Protein AF-A0A0M6Y8L5-F1 (afdb_monomer_lite)

Organism: NCBI:txid187304

pLDDT: mean 87.97, std 7.21, range [53.5, 97.5]

Radius of gyration: 25.31 Å; chains: 1; bounding box: 43×18×75 Å

Sequence (94 aa):
MSALWWAVIASGLYHGVNPGMGWPLAVSAALMEQRALALPRALLLLAVGHLAAMLVILLPFSAMITLVSLEREIRIGAACLVIGMGLYLLIADR

Foldseek 3Di:
DVVVVVVVVVVVVVLVV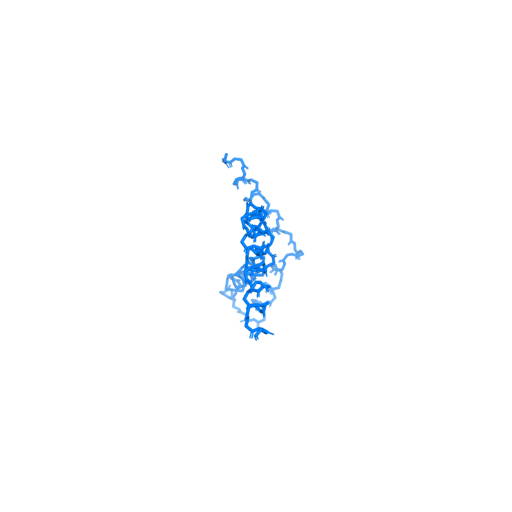DPVNCLVVLVVQCVVVVHPVSSVVSVVVSVVVVVVVCCVVCVVVVCVVVCVVCVVVVVVVVVVVVVVVVVVCVVVVD

Secondary structure (DSSP, 8-state):
-HHHHHHHHHHHHHHHH-GGGSHHHHHHHHHHTT-TTHHHHHHHHHHHHHHHHHHHHHHHHHHHHHHHHHHHHHHHHHHHHHHHHHHHHHHHT-

Structure (mmCIF, N/CA/C/O backbone):
data_AF-A0A0M6Y8L5-F1
#
_entry.id   AF-A0A0M6Y8L5-F1
#
loop_
_atom_site.group_PDB
_atom_site.id
_atom_site.type_symbol
_atom_site.label_atom_id
_atom_site.label_alt_id
_atom_site.label_comp_id
_atom_site.label_asym_id
_atom_site.label_entity_id
_atom_site.label_seq_id
_atom_site.pdbx_PDB_ins_code
_atom_site.Cartn_x
_atom_site.Cartn_y
_atom_site.Cartn_z
_atom_site.occupancy
_atom_site.B_iso_or_equiv
_atom_site.auth_seq_id
_atom_site.auth_comp_id
_atom_site.auth_asym_id
_atom_site.auth_atom_id
_atom_site.pdbx_PDB_model_num
ATOM 1 N N . MET A 1 1 ? 16.612 -6.544 9.303 1.00 61.88 1 MET A N 1
ATOM 2 C CA . MET A 1 1 ? 15.193 -6.939 9.125 1.00 61.88 1 MET A CA 1
ATOM 3 C C . MET A 1 1 ? 14.315 -6.666 10.345 1.00 61.88 1 MET A C 1
ATOM 5 O O . MET A 1 1 ? 13.279 -6.044 10.169 1.00 61.88 1 MET A O 1
ATOM 9 N N . SER A 1 2 ? 14.677 -7.105 11.557 1.00 81.25 2 SER A N 1
ATOM 10 C CA . SER A 1 2 ? 13.820 -6.999 12.759 1.00 81.25 2 SER A CA 1
ATOM 11 C C . SER A 1 2 ? 13.384 -5.567 13.110 1.00 81.25 2 SER A C 1
ATOM 13 O O . SER A 1 2 ? 12.229 -5.354 13.459 1.00 81.25 2 SER A O 1
ATOM 15 N N . ALA A 1 3 ? 14.265 -4.575 12.949 1.00 84.19 3 ALA A N 1
ATOM 16 C CA . ALA A 1 3 ? 13.954 -3.167 13.222 1.00 84.19 3 ALA A CA 1
ATOM 17 C C . ALA A 1 3 ? 12.862 -2.573 12.303 1.00 84.19 3 ALA A C 1
ATOM 19 O O . ALA A 1 3 ? 12.073 -1.747 12.750 1.00 84.19 3 ALA A O 1
ATOM 20 N N . LEU A 1 4 ? 12.773 -3.015 11.041 1.00 87.75 4 LEU A N 1
ATOM 21 C CA . LEU A 1 4 ? 11.748 -2.540 10.099 1.00 87.75 4 LEU A CA 1
ATOM 22 C C . LEU A 1 4 ? 10.355 -3.033 10.500 1.00 87.75 4 LEU A C 1
ATOM 24 O O . LEU A 1 4 ? 9.395 -2.273 10.464 1.00 87.75 4 LEU A O 1
ATOM 28 N N . TRP A 1 5 ? 10.252 -4.284 10.949 1.00 87.69 5 TRP A N 1
ATOM 29 C CA . TRP A 1 5 ? 8.993 -4.844 11.441 1.00 87.69 5 TRP A CA 1
ATOM 30 C C . TRP A 1 5 ? 8.519 -4.157 12.719 1.00 87.69 5 TRP A C 1
ATOM 32 O O . TRP A 1 5 ? 7.335 -3.856 12.846 1.00 87.69 5 TRP A O 1
ATOM 42 N N . TRP A 1 6 ? 9.442 -3.820 13.622 1.00 93.12 6 TRP A N 1
ATOM 43 C CA . TRP A 1 6 ? 9.119 -2.997 14.786 1.00 93.12 6 TRP A CA 1
ATOM 44 C C . TRP A 1 6 ? 8.591 -1.614 14.401 1.00 93.12 6 TRP A C 1
ATOM 46 O O . TRP A 1 6 ? 7.622 -1.159 15.003 1.00 93.12 6 TRP A O 1
ATOM 56 N N . ALA A 1 7 ? 9.160 -0.973 13.377 1.00 89.81 7 ALA A N 1
ATOM 57 C CA . ALA A 1 7 ? 8.663 0.309 12.880 1.00 89.81 7 ALA A CA 1
ATOM 58 C C . ALA A 1 7 ? 7.245 0.201 12.291 1.00 89.81 7 ALA A C 1
ATOM 60 O O . ALA A 1 7 ? 6.412 1.065 12.556 1.00 89.81 7 ALA A O 1
ATOM 61 N N . VAL A 1 8 ? 6.938 -0.875 11.558 1.00 87.25 8 VAL A N 1
ATOM 62 C CA . VAL A 1 8 ? 5.585 -1.140 11.031 1.00 87.25 8 VAL A CA 1
ATOM 63 C C . VAL A 1 8 ? 4.583 -1.339 12.170 1.00 87.25 8 VAL A C 1
ATOM 65 O O . VAL A 1 8 ? 3.516 -0.729 12.160 1.00 87.25 8 VAL A O 1
ATOM 68 N N . ILE A 1 9 ? 4.936 -2.141 13.180 1.00 88.25 9 ILE A N 1
ATOM 69 C CA . ILE A 1 9 ? 4.076 -2.379 14.349 1.00 88.25 9 ILE A CA 1
ATOM 70 C C . ILE A 1 9 ? 3.854 -1.077 15.131 1.00 88.25 9 ILE A C 1
ATOM 72 O O . ILE A 1 9 ? 2.716 -0.746 15.458 1.00 88.25 9 ILE A O 1
ATOM 76 N N . ALA A 1 10 ? 4.919 -0.316 15.397 1.00 91.12 10 ALA A N 1
ATOM 77 C CA . ALA A 1 10 ? 4.840 0.954 16.117 1.00 91.12 10 ALA A CA 1
ATOM 78 C C . ALA A 1 10 ? 4.013 1.998 15.351 1.00 91.12 10 ALA A C 1
ATOM 80 O O . ALA A 1 10 ? 3.184 2.683 15.947 1.00 91.12 10 ALA A O 1
ATOM 81 N N . SER A 1 11 ? 4.191 2.081 14.029 1.00 87.12 11 SER A N 1
ATOM 82 C CA . SER A 1 11 ? 3.387 2.937 13.156 1.00 87.12 11 SER A CA 1
ATOM 83 C C . SER A 1 11 ? 1.916 2.532 13.195 1.00 87.12 11 SER A C 1
ATOM 85 O O . SER A 1 11 ? 1.070 3.400 13.390 1.00 87.12 11 SER A O 1
ATOM 87 N N . GLY A 1 12 ? 1.611 1.233 13.112 1.00 85.50 12 GLY A N 1
ATOM 88 C CA . GLY A 1 12 ? 0.248 0.712 13.224 1.00 85.50 12 GLY A CA 1
ATOM 89 C C . GLY A 1 12 ? -0.406 1.035 14.569 1.00 85.50 12 GLY A C 1
ATOM 90 O O . GLY A 1 12 ? -1.563 1.449 14.593 1.00 85.50 12 GLY A O 1
ATOM 91 N N . LEU A 1 13 ? 0.336 0.925 15.677 1.00 87.12 13 LEU A N 1
ATOM 92 C CA . LEU A 1 13 ? -0.145 1.320 17.006 1.00 87.12 13 LEU A CA 1
ATOM 93 C C . LEU A 1 13 ? -0.425 2.827 17.080 1.00 87.12 13 LEU A C 1
ATOM 95 O O . LEU A 1 13 ? -1.496 3.237 17.521 1.00 87.12 13 LEU A O 1
ATOM 99 N N . TYR A 1 14 ? 0.525 3.646 16.624 1.00 86.38 14 TYR A N 1
ATOM 100 C CA . TYR A 1 14 ? 0.397 5.104 16.609 1.00 86.38 14 TYR A CA 1
ATOM 101 C C . TYR A 1 14 ? -0.805 5.560 15.772 1.00 86.38 14 TYR A C 1
ATOM 103 O O . TYR A 1 14 ? -1.565 6.437 16.182 1.00 86.38 14 TYR A O 1
ATOM 111 N N . HIS A 1 15 ? -0.999 4.929 14.617 1.00 83.12 15 HIS A N 1
ATOM 112 C CA . HIS A 1 15 ? -2.148 5.152 13.755 1.00 83.12 15 HIS A CA 1
ATOM 113 C C . HIS A 1 15 ? -3.460 4.696 14.421 1.00 83.12 15 HIS A C 1
ATOM 115 O O . HIS A 1 15 ? -4.395 5.483 14.543 1.00 83.12 15 HIS A O 1
ATOM 121 N N . GLY A 1 16 ? -3.527 3.468 14.938 1.00 80.69 16 GLY A N 1
ATOM 122 C CA . GLY A 1 16 ? -4.747 2.918 15.540 1.00 80.69 16 GLY A CA 1
ATOM 123 C C . GLY A 1 16 ? -5.249 3.676 16.775 1.00 80.69 16 GLY A C 1
ATOM 124 O O . GLY A 1 16 ? -6.457 3.761 16.988 1.00 80.69 16 GLY A O 1
ATOM 125 N N . VAL A 1 17 ? -4.346 4.262 17.567 1.00 83.94 17 VAL A N 1
ATOM 126 C CA . VAL A 1 17 ? -4.709 5.097 18.728 1.00 83.94 17 VAL A CA 1
ATOM 127 C C . VAL A 1 17 ? -5.271 6.461 18.297 1.00 83.94 17 VAL A C 1
ATOM 129 O O . VAL A 1 17 ? -6.065 7.061 19.024 1.00 83.94 17 VAL A O 1
ATOM 132 N N . ASN A 1 18 ? -4.914 6.959 17.110 1.00 82.75 18 ASN A N 1
ATOM 133 C CA . ASN A 1 18 ? -5.336 8.274 16.641 1.00 82.75 18 ASN A CA 1
ATOM 134 C C . ASN A 1 18 ? -6.842 8.289 16.272 1.00 82.75 18 ASN A C 1
ATOM 136 O O . ASN A 1 18 ? -7.266 7.564 15.367 1.00 82.75 18 ASN A O 1
ATOM 140 N N . PRO A 1 19 ? -7.675 9.137 16.915 1.00 73.56 19 PRO A N 1
ATOM 141 C CA . PRO A 1 19 ? -9.114 9.215 16.638 1.00 73.56 19 PRO A CA 1
ATOM 142 C C . PRO A 1 19 ? -9.453 9.624 15.200 1.00 73.56 19 PRO A C 1
ATOM 144 O O . PRO A 1 19 ? -10.534 9.290 14.716 1.00 73.56 19 PRO A O 1
ATOM 147 N N . GLY A 1 20 ? -8.532 10.276 14.481 1.00 75.44 20 GLY A N 1
ATOM 148 C CA . GLY A 1 20 ? -8.714 10.634 13.071 1.00 75.44 20 GLY A CA 1
ATOM 149 C C . GLY A 1 20 ? -8.750 9.441 12.106 1.00 75.44 20 GLY A C 1
ATOM 150 O O . GLY A 1 20 ? -9.071 9.621 10.936 1.00 75.44 20 GLY A O 1
ATOM 151 N N . MET A 1 21 ? -8.439 8.226 12.569 1.00 78.12 21 MET A N 1
ATOM 152 C CA . MET A 1 21 ? -8.262 7.049 11.708 1.00 78.12 21 MET A CA 1
ATOM 153 C C . MET A 1 21 ? -9.487 6.148 11.561 1.00 78.12 21 MET A C 1
ATOM 155 O O . MET A 1 21 ? -9.426 5.124 10.884 1.00 78.12 21 MET A O 1
ATOM 159 N N . GLY A 1 22 ? -10.618 6.541 12.149 1.00 79.06 22 GLY A N 1
ATOM 160 C CA . GLY A 1 22 ? -11.914 5.931 11.850 1.00 79.06 22 GLY A CA 1
ATOM 161 C C . GLY A 1 22 ? -12.405 4.885 12.850 1.00 79.06 22 GLY A C 1
ATOM 162 O O . GLY A 1 22 ? -13.531 4.419 12.705 1.00 79.06 22 GLY A O 1
ATOM 163 N N . TRP A 1 23 ? -11.663 4.568 13.919 1.00 83.69 23 TRP A N 1
ATOM 164 C CA . TRP A 1 23 ? -12.216 3.752 15.012 1.00 83.69 23 TRP A CA 1
ATOM 165 C C . TRP A 1 23 ? -13.461 4.379 15.678 1.00 83.69 23 TRP A C 1
ATOM 167 O O . TRP A 1 23 ? -14.365 3.611 16.018 1.00 83.69 23 TRP A O 1
ATOM 177 N N . PRO A 1 24 ? -13.627 5.724 15.775 1.00 86.44 24 PRO A N 1
ATOM 178 C CA . PRO A 1 24 ? -14.884 6.303 16.252 1.00 86.44 24 PRO A CA 1
ATOM 179 C C . PRO A 1 24 ? -16.082 5.985 15.344 1.00 86.44 24 PRO A C 1
ATOM 181 O O . PRO A 1 24 ? -17.202 5.905 15.836 1.00 86.44 24 PRO A O 1
ATOM 184 N N . LEU A 1 25 ? -15.858 5.744 14.044 1.00 82.00 25 LEU A N 1
ATOM 185 C CA . LEU A 1 25 ? -16.901 5.319 13.099 1.00 82.00 25 LEU A CA 1
ATOM 186 C C . LEU A 1 25 ? -17.326 3.866 13.356 1.00 82.00 25 LEU A C 1
ATOM 188 O O . LEU A 1 25 ? -18.503 3.529 13.266 1.00 82.00 25 LEU A O 1
ATOM 192 N N . ALA A 1 26 ? -16.378 2.995 13.714 1.00 86.56 26 ALA A N 1
ATOM 193 C CA . ALA A 1 26 ? -16.699 1.631 14.129 1.00 86.56 26 ALA A CA 1
ATOM 194 C C . ALA A 1 26 ? -17.461 1.616 15.467 1.00 86.56 26 ALA A C 1
ATOM 196 O O . ALA A 1 26 ? -18.380 0.816 15.652 1.00 86.56 26 ALA A O 1
ATOM 197 N N . VAL A 1 27 ? -17.118 2.529 16.381 1.00 86.00 27 VAL A N 1
ATOM 198 C CA . VAL A 1 27 ? -17.843 2.723 17.645 1.00 86.00 27 VAL A CA 1
ATOM 199 C C . VAL A 1 27 ? -19.251 3.261 17.404 1.00 86.00 27 VAL A C 1
ATOM 201 O O . VAL A 1 27 ? -20.196 2.721 17.975 1.00 86.00 27 VAL A O 1
ATOM 204 N N . SER A 1 28 ? -19.433 4.261 16.537 1.00 86.94 28 SER A N 1
ATOM 205 C CA . SER A 1 28 ? -20.769 4.778 16.219 1.00 86.94 28 SER A CA 1
ATOM 206 C C . SER A 1 28 ? -21.645 3.729 15.530 1.00 86.94 28 SER A C 1
ATOM 208 O O . SER A 1 28 ? -22.819 3.613 15.876 1.00 86.94 28 SER A O 1
ATOM 210 N N . ALA A 1 29 ? -21.075 2.897 14.652 1.00 85.44 29 ALA A N 1
ATOM 211 C CA . ALA A 1 29 ? -21.776 1.758 14.058 1.00 85.44 29 ALA A CA 1
ATOM 212 C C . ALA A 1 29 ? -22.233 0.741 15.120 1.00 85.44 29 ALA A C 1
ATOM 214 O O . ALA A 1 29 ? -23.380 0.298 15.100 1.00 85.44 29 ALA A O 1
ATOM 215 N N . ALA A 1 30 ? -21.378 0.418 16.096 1.00 86.69 30 ALA A N 1
ATOM 216 C CA . ALA A 1 30 ? -21.736 -0.492 17.184 1.00 86.69 30 ALA A CA 1
ATOM 217 C C . ALA A 1 30 ? -22.810 0.078 18.125 1.00 86.69 30 ALA A C 1
ATOM 219 O O . ALA A 1 30 ? -23.662 -0.670 18.614 1.00 86.69 30 ALA A O 1
ATOM 220 N N . LEU A 1 31 ? -22.788 1.395 18.358 1.00 88.00 31 LEU A N 1
ATOM 221 C CA . LEU A 1 31 ? -23.823 2.103 19.113 1.00 88.00 31 LEU A CA 1
ATOM 222 C C . LEU A 1 31 ? -25.157 2.135 18.353 1.00 88.00 31 LEU A C 1
ATOM 224 O O . LEU A 1 31 ? -26.195 1.892 18.964 1.00 88.00 31 LEU A O 1
ATOM 228 N N . MET A 1 32 ? -25.135 2.369 17.035 1.00 87.88 32 MET A N 1
ATOM 229 C CA . MET A 1 32 ? -26.326 2.313 16.174 1.00 87.88 32 MET A CA 1
ATOM 230 C C . MET A 1 32 ? -26.940 0.910 16.119 1.00 87.88 32 MET A C 1
ATOM 232 O O . MET A 1 32 ? -28.159 0.780 16.164 1.00 87.88 32 MET A O 1
ATOM 236 N N . GLU A 1 33 ? -26.119 -0.141 16.066 1.00 86.50 33 GLU A N 1
ATOM 237 C CA . GLU A 1 33 ? -26.593 -1.532 16.103 1.00 86.50 33 GLU A CA 1
ATOM 238 C C . GLU A 1 33 ? -26.945 -2.027 17.522 1.00 86.50 33 GLU A C 1
ATOM 240 O O . GLU A 1 33 ? -27.408 -3.160 17.660 1.00 86.50 33 GLU A O 1
ATOM 245 N N . GLN A 1 34 ? -26.721 -1.222 18.576 1.00 84.69 34 GLN A N 1
ATOM 246 C CA . GLN A 1 34 ? -26.901 -1.585 19.997 1.00 84.69 34 GLN A CA 1
ATOM 247 C C . GLN A 1 34 ? -26.259 -2.931 20.391 1.00 84.69 34 GLN A C 1
ATOM 249 O O . GLN A 1 34 ? -26.702 -3.619 21.314 1.00 84.69 34 GLN A O 1
ATOM 254 N N . ARG A 1 35 ? -25.189 -3.337 19.699 1.00 84.75 35 ARG A N 1
ATOM 255 C CA . ARG A 1 35 ? -24.552 -4.648 19.882 1.00 84.75 35 ARG A CA 1
ATOM 256 C C . ARG A 1 35 ? -23.048 -4.499 20.011 1.00 84.75 35 ARG A C 1
ATOM 258 O O . ARG A 1 35 ? -22.363 -4.118 19.071 1.00 84.75 35 ARG A O 1
ATOM 265 N N . ALA A 1 36 ? -22.505 -4.930 21.148 1.00 79.88 36 ALA A N 1
ATOM 266 C CA . ALA A 1 36 ? -21.060 -4.920 21.389 1.00 79.88 36 ALA A CA 1
ATOM 267 C C . ALA A 1 36 ? -20.274 -5.771 20.370 1.00 79.88 36 ALA A C 1
ATOM 269 O O . ALA A 1 36 ? -19.151 -5.433 20.008 1.00 79.88 36 ALA A O 1
ATOM 270 N N . LEU A 1 37 ? -20.883 -6.845 19.851 1.00 83.38 37 LEU A N 1
ATOM 271 C CA . LEU A 1 37 ? -20.285 -7.704 18.820 1.00 83.38 37 LEU A CA 1
ATOM 272 C C . LEU A 1 37 ? -20.159 -7.021 17.445 1.00 83.38 37 LEU A C 1
ATOM 274 O O . LEU A 1 37 ? -19.408 -7.502 16.598 1.00 83.38 37 LEU A O 1
ATOM 278 N N . ALA A 1 38 ? -20.859 -5.907 17.218 1.00 82.62 38 ALA A N 1
ATOM 279 C CA . ALA A 1 38 ? -20.756 -5.137 15.983 1.00 82.62 38 ALA A CA 1
ATOM 280 C C . ALA A 1 38 ? -19.438 -4.355 15.894 1.00 82.62 38 ALA A C 1
ATOM 282 O O . ALA A 1 38 ? -18.908 -4.173 14.801 1.00 82.62 38 ALA A O 1
ATOM 283 N N . LEU A 1 39 ? -18.854 -3.968 17.035 1.00 86.12 39 LEU A N 1
ATOM 284 C CA . LEU A 1 39 ? -17.596 -3.219 17.098 1.00 86.12 39 LEU A CA 1
ATOM 285 C C . LEU A 1 39 ? -16.412 -3.959 16.444 1.00 86.12 39 LEU A C 1
ATOM 287 O O . LEU A 1 39 ? -15.815 -3.401 15.521 1.00 86.12 39 LEU A O 1
ATOM 291 N N . PRO A 1 40 ? -16.051 -5.197 16.853 1.00 86.12 40 PRO A N 1
ATOM 292 C CA . PRO A 1 40 ? -14.935 -5.909 16.233 1.00 86.12 40 PRO A CA 1
ATOM 293 C C . PRO A 1 40 ? -15.201 -6.216 14.756 1.00 86.12 40 PRO A C 1
ATOM 295 O O . PRO A 1 40 ? -14.273 -6.210 13.953 1.00 86.12 40 PRO A O 1
ATOM 298 N N . ARG A 1 41 ? -16.467 -6.426 14.371 1.00 87.44 41 ARG A N 1
ATOM 299 C CA . ARG A 1 41 ? -16.851 -6.646 12.973 1.00 87.44 41 ARG A CA 1
ATOM 300 C C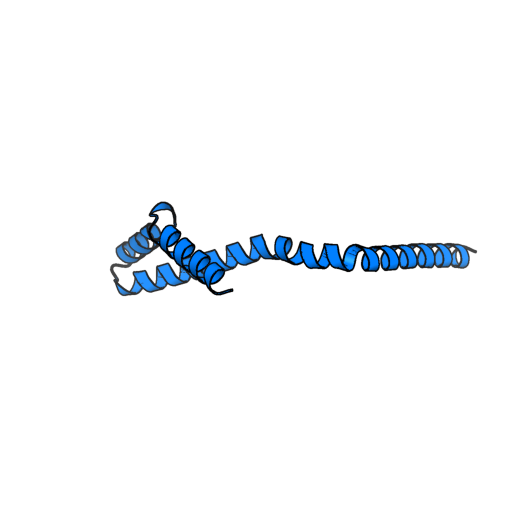 . ARG A 1 41 ? -16.658 -5.385 12.128 1.00 87.44 41 ARG A C 1
ATOM 302 O O . ARG A 1 41 ? -16.076 -5.471 11.052 1.00 87.44 41 ARG A O 1
ATOM 309 N N . ALA A 1 42 ? -17.101 -4.229 12.619 1.00 86.94 42 ALA A N 1
ATOM 310 C CA . ALA A 1 42 ? -16.929 -2.944 11.949 1.00 86.94 42 ALA A CA 1
ATOM 311 C C . ALA A 1 42 ? -15.446 -2.556 11.842 1.00 86.94 42 ALA A C 1
ATOM 313 O O . ALA A 1 42 ? -15.006 -2.130 10.777 1.00 86.94 42 ALA A O 1
ATOM 314 N N . LEU A 1 43 ? -14.656 -2.781 12.900 1.00 87.38 43 LEU A N 1
ATOM 315 C CA . LEU A 1 43 ? -13.203 -2.581 12.869 1.00 87.38 43 LEU A CA 1
ATOM 316 C C . LEU A 1 43 ? -12.517 -3.485 11.840 1.00 87.38 43 LEU A C 1
ATOM 318 O O . LEU A 1 43 ? -11.659 -3.015 11.099 1.00 87.38 43 LEU A O 1
ATOM 322 N N . LEU A 1 44 ? -12.905 -4.761 11.763 1.00 88.56 44 LEU A N 1
ATOM 323 C CA . LEU A 1 44 ? -12.340 -5.696 10.791 1.00 88.56 44 LEU A CA 1
ATOM 324 C C . LEU A 1 44 ? -12.683 -5.280 9.357 1.00 88.56 44 LEU A C 1
ATOM 326 O O . LEU A 1 44 ? -11.798 -5.244 8.507 1.00 88.56 44 LEU A O 1
ATOM 330 N N . LEU A 1 45 ? -13.938 -4.907 9.093 1.00 89.06 45 LEU A N 1
ATOM 331 C CA . LEU A 1 45 ? -14.356 -4.404 7.781 1.00 89.06 45 LEU A CA 1
ATOM 332 C C . LEU A 1 45 ? -13.601 -3.125 7.393 1.00 89.06 45 LEU A C 1
ATOM 334 O O . LEU A 1 45 ? -13.138 -3.018 6.258 1.00 89.06 45 LEU A O 1
ATOM 338 N N . LEU A 1 46 ? -13.423 -2.191 8.334 1.00 88.25 46 LEU A N 1
ATOM 339 C CA . LEU A 1 46 ? -12.644 -0.970 8.124 1.00 88.25 46 LEU A CA 1
ATOM 340 C C . LEU A 1 46 ? -11.177 -1.294 7.808 1.00 88.25 46 LEU A C 1
ATOM 342 O O . LEU A 1 46 ? -10.632 -0.770 6.840 1.00 88.25 46 LEU A O 1
ATOM 346 N N . ALA A 1 47 ? -10.553 -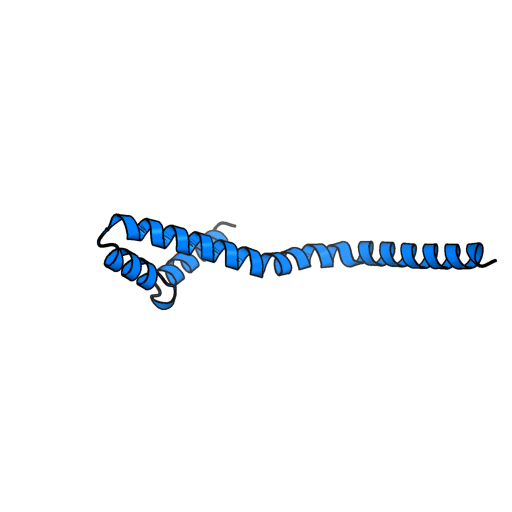2.180 8.586 1.00 87.75 47 ALA A N 1
ATOM 347 C CA . ALA A 1 47 ? -9.163 -2.585 8.393 1.00 87.75 47 ALA A CA 1
ATOM 348 C C . ALA A 1 47 ? -8.950 -3.260 7.030 1.00 87.75 47 ALA A C 1
ATOM 350 O O . ALA A 1 47 ? -7.998 -2.932 6.325 1.00 87.75 47 ALA A O 1
ATOM 351 N N . VAL A 1 48 ? -9.858 -4.156 6.627 1.00 91.44 48 VAL A N 1
ATOM 352 C CA . VAL A 1 48 ? -9.806 -4.829 5.320 1.00 91.44 48 VAL A CA 1
ATOM 353 C C . VAL A 1 48 ? -10.002 -3.830 4.183 1.00 91.44 48 VAL A C 1
ATOM 355 O O . VAL A 1 48 ? -9.226 -3.840 3.229 1.00 91.44 48 VAL A O 1
ATOM 358 N N . GLY A 1 49 ? -10.995 -2.943 4.285 1.00 90.94 49 GLY A N 1
ATOM 359 C CA . GLY A 1 49 ? -11.234 -1.909 3.279 1.00 90.94 49 GLY A CA 1
ATOM 360 C C . GLY A 1 49 ? -10.049 -0.953 3.139 1.00 90.94 49 GLY A C 1
ATOM 361 O O . GLY A 1 49 ? -9.632 -0.638 2.026 1.00 90.94 49 GLY A O 1
ATOM 362 N N . HIS A 1 50 ? -9.453 -0.550 4.262 1.00 89.62 50 HIS A N 1
ATOM 363 C CA . HIS A 1 50 ? -8.272 0.304 4.274 1.00 89.62 50 HIS A CA 1
ATOM 364 C C . HIS A 1 50 ? -7.051 -0.393 3.662 1.00 89.62 50 HIS A C 1
ATOM 366 O O . HIS A 1 50 ? -6.376 0.192 2.817 1.00 89.62 50 HIS A O 1
ATOM 372 N N . LEU A 1 51 ? -6.797 -1.654 4.025 1.00 90.44 51 LEU A N 1
ATOM 373 C CA . LEU A 1 51 ? -5.720 -2.454 3.440 1.00 90.44 51 LEU A CA 1
ATOM 374 C C . LEU A 1 51 ? -5.909 -2.617 1.928 1.00 90.44 51 LEU A C 1
ATOM 376 O O . LEU A 1 51 ? -4.952 -2.453 1.176 1.00 90.44 51 LEU A O 1
ATOM 380 N N . ALA A 1 52 ? -7.132 -2.904 1.478 1.00 94.81 52 ALA A N 1
ATOM 381 C CA . ALA A 1 52 ? -7.447 -3.034 0.061 1.00 94.81 52 ALA A CA 1
ATOM 382 C C . ALA A 1 52 ? -7.212 -1.717 -0.693 1.00 94.81 52 ALA A C 1
ATOM 384 O O . ALA A 1 52 ? -6.563 -1.722 -1.736 1.00 94.81 52 ALA A O 1
ATOM 385 N N . ALA A 1 53 ? -7.671 -0.586 -0.148 1.00 93.38 53 ALA A N 1
ATOM 386 C CA . ALA A 1 53 ? -7.442 0.731 -0.740 1.00 93.38 53 ALA A CA 1
ATOM 387 C C . ALA A 1 53 ? -5.945 1.076 -0.813 1.00 93.38 53 ALA A C 1
ATOM 389 O O . ALA A 1 53 ? -5.462 1.505 -1.861 1.00 93.38 53 ALA A O 1
ATOM 390 N N . MET A 1 54 ? -5.199 0.826 0.267 1.00 92.50 54 MET A N 1
ATOM 391 C CA . MET A 1 54 ? -3.744 0.984 0.298 1.00 92.50 54 MET A CA 1
ATOM 392 C C . MET A 1 54 ? -3.071 0.115 -0.761 1.00 92.50 54 MET A C 1
ATOM 394 O O . MET A 1 54 ? -2.234 0.618 -1.502 1.00 92.50 54 MET A O 1
ATOM 398 N N . LEU A 1 55 ? -3.463 -1.158 -0.884 1.00 93.31 55 LEU A N 1
ATOM 399 C CA . LEU A 1 55 ? -2.921 -2.064 -1.892 1.00 93.31 55 LEU A CA 1
ATOM 400 C C . LEU A 1 55 ? -3.169 -1.515 -3.299 1.00 93.31 55 LEU A C 1
ATOM 402 O O . LEU A 1 55 ? -2.231 -1.395 -4.072 1.00 93.31 55 LEU A O 1
ATOM 406 N N . VAL A 1 56 ? -4.403 -1.122 -3.616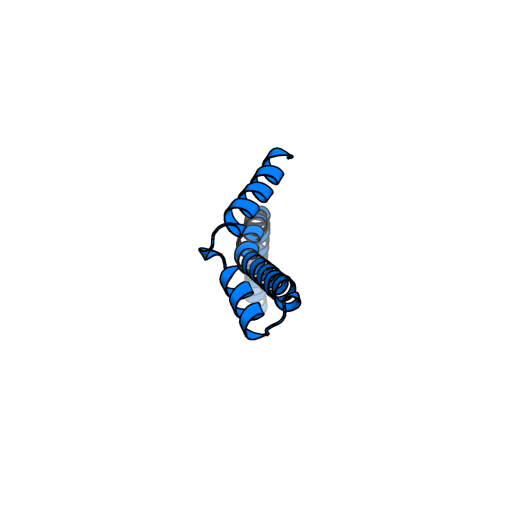 1.00 95.81 56 VAL A N 1
ATOM 407 C CA . VAL A 1 56 ? -4.763 -0.583 -4.937 1.00 95.81 56 VAL A CA 1
ATOM 408 C C . VAL A 1 56 ? -3.941 0.660 -5.283 1.00 95.81 56 VAL A C 1
ATOM 410 O O . VAL A 1 56 ? -3.484 0.788 -6.416 1.00 95.81 56 VAL A O 1
ATOM 413 N N . ILE A 1 57 ? -3.722 1.554 -4.317 1.00 93.62 57 ILE A N 1
ATOM 414 C CA . ILE A 1 57 ? -2.985 2.803 -4.543 1.00 93.62 57 ILE A CA 1
ATOM 415 C C . ILE A 1 57 ? -1.470 2.562 -4.619 1.00 93.62 57 ILE A C 1
ATOM 417 O O . ILE A 1 57 ? -0.815 3.151 -5.475 1.00 93.62 57 ILE A O 1
ATOM 421 N N . LEU A 1 58 ? -0.894 1.707 -3.767 1.00 92.81 58 LEU A N 1
ATOM 422 C CA . LEU A 1 58 ? 0.559 1.475 -3.716 1.00 92.81 58 LEU A CA 1
ATOM 423 C C . LEU A 1 58 ? 1.064 0.463 -4.745 1.00 92.81 58 LEU A C 1
ATOM 425 O O . LEU A 1 58 ? 2.220 0.551 -5.160 1.00 92.81 58 LEU A O 1
ATOM 429 N N . LEU A 1 59 ? 0.242 -0.501 -5.157 1.00 92.62 59 LEU A N 1
ATOM 430 C CA . LEU A 1 59 ? 0.630 -1.545 -6.106 1.00 92.62 59 LEU A CA 1
ATOM 431 C C . LEU A 1 59 ? 1.222 -0.989 -7.412 1.00 92.62 59 LEU A C 1
ATOM 433 O O . LEU A 1 59 ? 2.296 -1.468 -7.781 1.00 92.62 59 LEU A O 1
ATOM 437 N N . PRO A 1 60 ? 0.649 0.032 -8.087 1.00 90.44 60 PRO A N 1
ATOM 438 C CA . PRO A 1 60 ? 1.277 0.603 -9.280 1.00 90.44 60 PRO A CA 1
ATOM 439 C C . PRO A 1 60 ? 2.657 1.212 -8.988 1.00 90.44 60 PRO A C 1
ATOM 441 O O . PRO A 1 60 ? 3.578 1.019 -9.778 1.00 90.44 60 PRO A O 1
ATOM 444 N N . PHE A 1 61 ? 2.850 1.865 -7.837 1.00 90.38 61 PHE A N 1
ATOM 445 C CA . PHE A 1 61 ? 4.160 2.399 -7.439 1.00 90.38 61 PHE A CA 1
ATOM 446 C C . PHE A 1 61 ? 5.176 1.290 -7.158 1.00 90.38 61 PHE A C 1
ATOM 448 O O . PHE A 1 61 ? 6.330 1.389 -7.567 1.00 90.38 61 PHE A O 1
ATOM 455 N N . SER A 1 62 ? 4.754 0.201 -6.516 1.00 89.50 62 SER A N 1
ATOM 456 C CA . SER A 1 62 ? 5.615 -0.969 -6.328 1.00 89.50 62 SER A CA 1
ATOM 457 C C . SER A 1 62 ? 5.973 -1.625 -7.667 1.00 89.50 62 SER A C 1
ATOM 459 O O . SER A 1 62 ? 7.104 -2.073 -7.848 1.00 89.50 62 SER A O 1
ATOM 461 N N . ALA A 1 63 ? 5.032 -1.668 -8.614 1.00 90.00 63 ALA A N 1
ATOM 462 C CA . ALA A 1 63 ? 5.243 -2.213 -9.953 1.00 90.00 63 ALA A CA 1
ATOM 463 C C . ALA A 1 63 ? 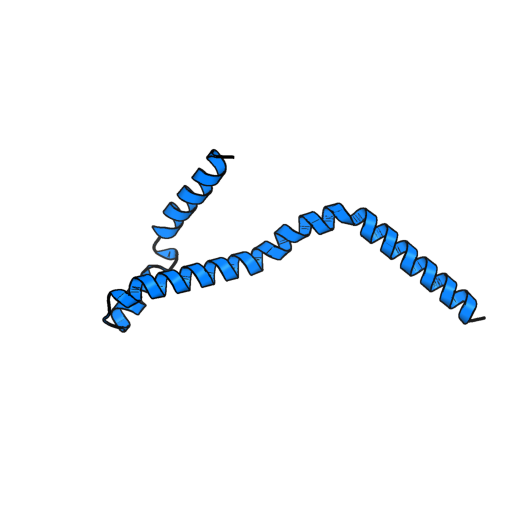6.123 -1.312 -10.838 1.00 90.00 63 ALA A C 1
ATOM 465 O O . ALA A 1 63 ? 6.746 -1.802 -11.777 1.00 90.00 63 ALA A O 1
ATOM 466 N N . MET A 1 64 ? 6.263 -0.015 -10.533 1.00 91.81 64 MET A N 1
ATOM 467 C CA . MET A 1 64 ? 7.221 0.838 -11.249 1.00 91.81 64 MET A CA 1
ATOM 468 C C . MET A 1 64 ? 8.655 0.307 -11.146 1.00 91.81 64 MET A C 1
ATOM 470 O O . MET A 1 64 ? 9.418 0.459 -12.093 1.00 91.81 64 MET A O 1
ATOM 474 N N . ILE A 1 65 ? 9.025 -0.356 -10.047 1.00 90.06 65 ILE A N 1
ATOM 475 C CA . ILE A 1 65 ? 10.371 -0.925 -9.878 1.00 90.06 65 ILE A CA 1
ATOM 476 C C . ILE A 1 65 ? 10.655 -1.982 -10.953 1.00 90.06 65 ILE A C 1
ATOM 478 O O . ILE A 1 65 ? 11.734 -1.985 -11.546 1.00 90.06 65 ILE A O 1
ATOM 482 N N . THR A 1 66 ? 9.685 -2.854 -11.241 1.00 87.44 66 THR A N 1
ATOM 483 C CA . THR A 1 66 ? 9.850 -3.897 -12.262 1.00 87.44 66 THR A CA 1
ATOM 484 C C . THR A 1 66 ? 9.885 -3.289 -13.662 1.00 87.44 66 THR A C 1
ATOM 486 O O . THR A 1 66 ? 10.764 -3.639 -14.451 1.00 87.44 66 THR A O 1
ATOM 489 N N . LEU A 1 67 ? 9.018 -2.311 -13.943 1.00 87.25 67 LEU A N 1
ATOM 490 C CA . LEU A 1 67 ? 9.035 -1.529 -15.185 1.00 87.25 67 LEU A CA 1
ATOM 491 C C . LEU A 1 67 ? 10.388 -0.851 -15.432 1.00 87.25 67 LEU A C 1
ATOM 493 O O . LEU A 1 67 ? 10.912 -0.946 -16.537 1.00 87.25 67 LEU A O 1
ATOM 497 N N . VAL A 1 68 ? 10.974 -0.219 -14.412 1.00 90.06 68 VAL A N 1
ATOM 498 C CA . VAL A 1 68 ? 12.291 0.434 -14.509 1.00 90.06 68 VAL A CA 1
ATOM 499 C C . VAL A 1 68 ? 13.402 -0.594 -14.725 1.00 90.06 68 VAL A C 1
ATOM 501 O O . VAL A 1 68 ? 14.290 -0.377 -15.544 1.00 90.06 68 VAL A O 1
ATOM 504 N N . SER A 1 69 ? 13.354 -1.748 -14.051 1.00 89.69 69 SER A N 1
ATOM 505 C CA . SER A 1 69 ? 14.367 -2.794 -14.262 1.00 89.69 69 SER A CA 1
ATOM 506 C C . SER A 1 69 ? 14.334 -3.386 -15.674 1.00 89.69 69 SER A C 1
ATOM 508 O O . SER A 1 69 ? 15.384 -3.633 -16.263 1.00 89.69 69 SER A O 1
ATOM 510 N N . LEU A 1 70 ? 13.136 -3.561 -16.238 1.00 91.00 70 LEU A N 1
ATOM 511 C CA . LEU A 1 70 ? 12.921 -4.149 -17.562 1.00 91.00 70 LEU A CA 1
ATOM 512 C C . LEU A 1 70 ? 12.909 -3.099 -18.676 1.00 91.00 70 LEU A C 1
ATOM 514 O O . LEU A 1 70 ? 12.770 -3.438 -19.849 1.00 91.00 70 LEU A O 1
ATOM 518 N N . GLU A 1 71 ? 13.078 -1.822 -18.336 1.00 93.31 71 GLU A N 1
ATOM 519 C CA . GLU A 1 71 ? 12.960 -0.690 -19.251 1.00 93.31 71 GLU A CA 1
ATOM 520 C C . GLU A 1 71 ? 13.821 -0.869 -20.505 1.00 93.31 71 GLU A C 1
ATOM 522 O O . GLU A 1 71 ? 13.365 -0.627 -21.623 1.00 93.31 71 GLU A O 1
ATOM 527 N N . ARG A 1 72 ? 15.067 -1.326 -20.329 1.00 91.56 72 ARG A N 1
ATOM 528 C CA . ARG A 1 72 ? 15.999 -1.556 -21.439 1.00 91.56 72 ARG A CA 1
ATOM 529 C C . ARG A 1 72 ? 15.505 -2.661 -22.370 1.00 91.56 72 ARG A C 1
ATOM 531 O O . ARG A 1 72 ? 15.536 -2.479 -23.583 1.00 91.56 72 ARG A O 1
ATOM 538 N N . GLU A 1 73 ? 15.062 -3.781 -21.813 1.00 92.94 73 GLU A N 1
ATOM 539 C CA . GLU A 1 73 ? 14.586 -4.938 -22.579 1.00 92.94 73 GLU A CA 1
ATOM 540 C C . GLU A 1 73 ? 13.299 -4.603 -23.332 1.00 92.94 73 GLU A C 1
ATOM 542 O O . GLU A 1 73 ? 13.215 -4.829 -24.540 1.00 92.94 73 GLU A O 1
ATOM 547 N N . ILE A 1 74 ? 12.343 -3.967 -22.647 1.00 92.50 74 ILE A N 1
ATOM 548 C CA . ILE A 1 74 ? 11.080 -3.503 -23.232 1.00 92.50 74 ILE A CA 1
ATOM 549 C C . ILE A 1 74 ? 11.359 -2.523 -24.373 1.00 92.50 74 ILE A C 1
ATOM 551 O O . ILE A 1 74 ? 10.775 -2.642 -25.450 1.00 92.50 74 ILE A O 1
ATOM 555 N N . ARG A 1 75 ? 12.283 -1.576 -24.174 1.00 95.44 75 ARG A N 1
ATOM 556 C CA . ARG A 1 75 ? 12.650 -0.582 -25.189 1.00 95.44 75 ARG A CA 1
ATOM 557 C C . ARG A 1 75 ? 13.266 -1.224 -26.431 1.00 95.44 75 ARG A C 1
ATOM 559 O O . ARG A 1 75 ? 12.896 -0.854 -27.542 1.00 95.44 75 ARG A O 1
ATOM 566 N N . ILE A 1 76 ? 14.191 -2.167 -26.255 1.00 96.38 76 ILE A N 1
ATOM 567 C CA . ILE A 1 76 ? 14.823 -2.875 -27.378 1.00 96.38 76 ILE A CA 1
ATOM 568 C C . ILE A 1 76 ? 13.781 -3.724 -28.114 1.00 96.38 76 ILE A C 1
ATOM 570 O O . ILE A 1 76 ? 13.686 -3.635 -29.337 1.00 96.38 76 ILE A O 1
ATOM 574 N N . GLY A 1 77 ? 12.955 -4.479 -27.385 1.00 95.94 77 GLY A N 1
ATOM 575 C CA . GLY A 1 77 ? 11.882 -5.284 -27.971 1.00 95.94 77 GLY A CA 1
ATOM 576 C C . GLY A 1 77 ? 10.890 -4.442 -28.776 1.00 95.94 77 GLY A C 1
ATOM 577 O O . GLY A 1 77 ? 10.576 -4.784 -29.916 1.00 95.94 77 GLY A O 1
ATOM 578 N N . ALA A 1 78 ? 10.462 -3.299 -28.232 1.00 95.75 78 ALA A N 1
ATOM 579 C CA . ALA A 1 78 ? 9.588 -2.355 -28.925 1.00 95.75 78 ALA A CA 1
ATOM 580 C C . ALA A 1 78 ? 10.245 -1.778 -30.190 1.00 95.75 78 ALA A C 1
ATOM 582 O O . ALA A 1 78 ? 9.607 -1.725 -31.240 1.00 95.75 78 ALA A O 1
ATOM 583 N N . ALA A 1 79 ? 11.526 -1.398 -30.122 1.00 96.31 79 ALA A N 1
ATOM 584 C CA . ALA A 1 79 ? 12.263 -0.904 -31.283 1.00 96.31 79 ALA A CA 1
ATOM 585 C C . ALA A 1 79 ? 12.355 -1.966 -32.392 1.00 96.31 79 ALA A C 1
ATOM 587 O O . ALA A 1 79 ? 12.059 -1.670 -33.548 1.00 96.31 79 ALA A O 1
ATOM 588 N N . CYS A 1 80 ? 12.697 -3.210 -32.047 1.00 97.50 80 CYS A N 1
ATOM 589 C CA . CYS A 1 80 ? 12.741 -4.319 -33.001 1.00 97.50 80 CYS A CA 1
ATOM 590 C C . CYS A 1 80 ? 11.372 -4.589 -33.640 1.00 97.50 80 CYS A C 1
ATOM 592 O O . CYS A 1 80 ? 11.305 -4.797 -34.850 1.00 97.50 80 CYS A O 1
ATOM 594 N N . LEU A 1 81 ? 10.288 -4.541 -32.857 1.00 96.56 81 LEU A N 1
ATOM 595 C CA . LEU A 1 81 ? 8.918 -4.685 -33.358 1.00 96.56 81 LEU A CA 1
ATOM 596 C C . LEU A 1 81 ? 8.568 -3.604 -34.385 1.00 96.56 81 LEU A C 1
ATOM 598 O O . LEU A 1 81 ? 8.077 -3.922 -35.466 1.00 96.56 81 LEU A O 1
ATOM 602 N N . VAL A 1 82 ? 8.852 -2.338 -34.071 1.00 96.50 82 VAL A N 1
ATOM 603 C CA . VAL A 1 82 ? 8.564 -1.206 -34.966 1.00 96.50 82 VAL A CA 1
ATOM 604 C C . VAL A 1 82 ? 9.396 -1.290 -36.245 1.00 96.50 82 VAL A C 1
ATOM 606 O O . VAL A 1 82 ? 8.855 -1.107 -37.334 1.00 96.50 82 VAL A O 1
ATOM 609 N N . ILE A 1 83 ? 10.687 -1.616 -36.138 1.00 96.06 83 ILE A N 1
ATOM 610 C CA . ILE A 1 83 ? 11.564 -1.796 -37.304 1.00 96.06 83 ILE A CA 1
ATOM 611 C C . ILE A 1 83 ? 11.064 -2.955 -38.173 1.00 96.06 83 ILE A C 1
ATOM 613 O O . ILE A 1 83 ? 10.925 -2.792 -39.383 1.00 96.06 83 ILE A O 1
ATOM 617 N N . GLY A 1 84 ? 10.752 -4.106 -37.571 1.00 96.62 84 GLY A N 1
ATOM 618 C CA . GLY A 1 84 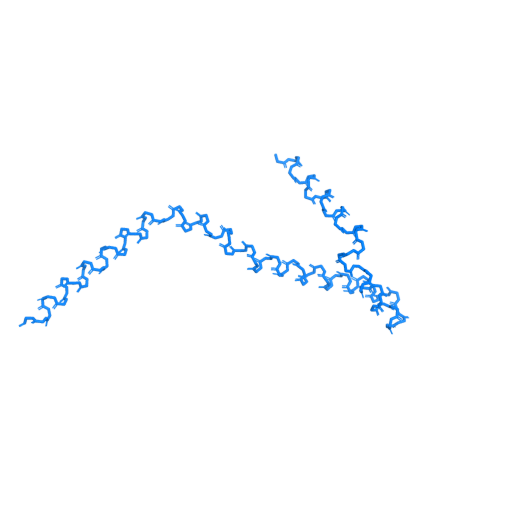? 10.231 -5.271 -38.286 1.00 96.62 84 GLY A CA 1
ATOM 619 C C . GLY A 1 84 ? 8.911 -4.978 -38.998 1.00 96.62 84 GLY A C 1
ATOM 620 O O . GLY A 1 84 ? 8.751 -5.336 -40.162 1.00 96.62 84 GLY A O 1
ATOM 621 N N . MET A 1 85 ? 7.999 -4.259 -38.339 1.00 95.31 85 MET A N 1
ATOM 622 C CA . MET A 1 85 ? 6.738 -3.820 -38.939 1.00 95.31 85 MET A CA 1
ATOM 623 C C . MET A 1 85 ? 6.961 -2.842 -40.099 1.00 95.31 85 MET A C 1
ATOM 625 O O . MET A 1 85 ? 6.330 -2.974 -41.145 1.00 95.31 85 MET A O 1
ATOM 629 N N . GLY A 1 86 ? 7.884 -1.888 -39.949 1.00 93.88 86 GLY A N 1
ATOM 630 C CA . GLY A 1 86 ? 8.245 -0.958 -41.020 1.00 93.88 86 GLY A CA 1
ATOM 631 C C . GLY A 1 86 ? 8.814 -1.674 -42.246 1.00 93.88 86 GLY A C 1
ATOM 632 O O . GLY A 1 86 ? 8.443 -1.356 -43.374 1.00 93.88 86 GLY A O 1
ATOM 633 N N . LEU A 1 87 ? 9.660 -2.685 -42.033 1.00 95.31 87 LEU A N 1
ATOM 634 C CA . LEU A 1 87 ? 10.180 -3.530 -43.109 1.00 95.31 87 LEU A CA 1
ATOM 635 C C . LEU A 1 87 ? 9.076 -4.359 -43.769 1.00 95.31 87 LEU A C 1
ATOM 637 O O . LEU A 1 87 ? 9.029 -4.431 -44.994 1.00 95.31 87 LEU A O 1
ATOM 641 N N . TYR A 1 88 ? 8.181 -4.954 -42.976 1.00 94.19 88 TYR A N 1
ATOM 642 C CA . TYR A 1 88 ? 7.039 -5.704 -43.493 1.00 94.19 88 TYR A CA 1
ATOM 643 C C . TYR A 1 88 ? 6.168 -4.837 -44.406 1.00 94.19 88 TYR A C 1
ATOM 645 O O . TYR A 1 88 ? 5.886 -5.240 -45.530 1.00 94.19 88 TYR A O 1
ATOM 653 N N . LEU A 1 89 ? 5.806 -3.629 -43.964 1.00 90.50 89 LEU A N 1
ATOM 654 C CA . LEU A 1 89 ? 5.015 -2.694 -44.766 1.00 90.50 89 LEU A CA 1
ATOM 655 C C . LEU A 1 89 ? 5.743 -2.276 -46.048 1.00 90.50 89 LEU A C 1
ATOM 657 O O . LEU A 1 89 ? 5.129 -2.265 -47.103 1.00 90.50 89 LEU A O 1
ATOM 661 N N . LEU A 1 90 ? 7.050 -2.004 -45.996 1.00 91.75 90 LEU A N 1
ATOM 662 C CA . LEU A 1 90 ? 7.826 -1.614 -47.181 1.00 91.75 90 LEU A CA 1
ATOM 663 C C . LEU A 1 90 ? 7.897 -2.720 -48.251 1.00 91.75 90 LEU A C 1
ATOM 665 O O . LEU A 1 90 ? 8.031 -2.429 -49.438 1.00 91.75 90 LEU A O 1
ATOM 669 N N . ILE A 1 91 ? 7.861 -3.985 -47.824 1.00 93.00 91 ILE A N 1
ATOM 670 C CA . ILE A 1 91 ? 7.886 -5.150 -48.717 1.00 93.00 91 ILE A CA 1
ATOM 671 C C . ILE A 1 91 ? 6.475 -5.498 -49.202 1.00 93.00 91 ILE A C 1
ATOM 673 O O . ILE A 1 91 ? 6.329 -5.924 -50.339 1.00 93.00 91 ILE A O 1
ATOM 677 N N . ALA A 1 92 ? 5.456 -5.336 -48.356 1.00 82.88 92 ALA A N 1
ATOM 678 C CA . ALA A 1 92 ? 4.065 -5.646 -48.683 1.00 82.88 92 ALA A CA 1
ATOM 679 C C . ALA A 1 92 ? 3.365 -4.549 -49.507 1.00 82.88 92 ALA A C 1
ATOM 681 O O . ALA A 1 92 ? 2.386 -4.843 -50.183 1.00 82.88 92 ALA A O 1
ATOM 682 N N . ASP A 1 93 ? 3.852 -3.305 -49.442 1.00 62.66 93 ASP A N 1
ATOM 683 C CA . ASP A 1 93 ? 3.389 -2.154 -50.238 1.00 62.66 93 ASP A CA 1
ATOM 684 C C . ASP A 1 93 ? 4.156 -2.013 -51.579 1.00 62.66 93 ASP A C 1
ATOM 686 O O . ASP A 1 93 ? 4.058 -0.999 -52.269 1.00 62.66 93 ASP A O 1
ATOM 690 N N . ARG A 1 94 ? 4.949 -3.031 -51.945 1.00 53.50 94 ARG A N 1
ATOM 691 C CA . ARG A 1 94 ? 5.534 -3.254 -53.280 1.00 53.50 94 ARG A CA 1
ATOM 692 C C . ARG A 1 94 ? 4.688 -4.260 -54.051 1.00 53.50 94 ARG A C 1
ATOM 694 O O . ARG A 1 94 ? 4.566 -4.063 -55.279 1.00 53.50 94 ARG A O 1
#